Protein AF-A0A3S5B7K8-F1 (afdb_monomer_lite)

Foldseek 3Di:
DKWWFFKFAPQDQDPPDPDDPVPDPPCRQFWFKKKKKFFADPNDTDDIDIFDTHTRDRMDGGRDMDDDPDDCVRIDIWMWTDGPNDIDTDDDDRPDRPIDDD

pLDDT: mean 72.7, std 16.05, range [41.94, 91.38]

Secondary structure (DSSP, 8-state):
-EEEEEE--SPPP---SSS--TT-TT-----EEEEEEEEEETTEEEEEEEPPPPPS-SS-EEEEEEE-SS-GGGEEEEEEEEETTEEEE--S--TT--EEE-

Sequence (102 aa):
MTINILEAKNLKKMDVGGLSVMSSPSFFPILDPYVKLSLMLNGKRIKKKKTTIKKCTLNPYYNESFAFEVPFEQIQVGLVYSHYGHFTKSANTCLYIYIILC

Radius of gyration: 14.92 Å; chains: 1; bounding box: 42×22×36 Å

Organism: NCBI:txid117903

Structure (mmCIF, N/CA/C/O backbone):
data_AF-A0A3S5B7K8-F1
#
_entry.id   AF-A0A3S5B7K8-F1
#
loop_
_atom_site.group_PDB
_atom_site.id
_atom_site.type_symbol
_atom_site.label_atom_id
_atom_site.label_alt_id
_atom_site.label_comp_id
_atom_site.label_asym_id
_atom_site.label_entity_id
_atom_site.label_seq_id
_atom_site.pdbx_PDB_ins_code
_atom_site.Cartn_x
_atom_site.Cartn_y
_atom_site.Cartn_z
_atom_site.occupancy
_atom_site.B_iso_or_equiv
_atom_site.auth_seq_id
_atom_site.auth_comp_id
_atom_site.auth_asym_id
_atom_site.auth_atom_id
_atom_site.pdbx_PDB_model_num
ATOM 1 N N . MET A 1 1 ? -15.900 -1.902 5.581 1.00 82.38 1 MET A N 1
ATOM 2 C CA . MET A 1 1 ? -15.473 -1.146 4.388 1.00 82.38 1 MET A CA 1
ATOM 3 C C . MET A 1 1 ? -14.311 -1.867 3.729 1.00 82.38 1 MET A C 1
ATOM 5 O O . MET A 1 1 ? -13.374 -2.256 4.428 1.00 82.38 1 MET A O 1
ATOM 9 N N . THR A 1 2 ? -14.357 -2.060 2.415 1.00 84.75 2 THR A N 1
ATOM 10 C CA . THR A 1 2 ? -13.307 -2.780 1.682 1.00 84.75 2 THR A CA 1
ATOM 11 C C . THR A 1 2 ? -12.539 -1.825 0.776 1.00 84.75 2 THR A C 1
ATOM 13 O O . THR A 1 2 ? -13.135 -1.030 0.059 1.00 84.75 2 THR A O 1
ATOM 16 N N . ILE A 1 3 ? -11.207 -1.887 0.827 1.00 85.38 3 ILE A N 1
ATOM 17 C CA . ILE A 1 3 ? -10.307 -1.108 -0.030 1.00 85.38 3 ILE A CA 1
ATOM 18 C C . ILE A 1 3 ? -9.653 -2.060 -1.018 1.00 85.38 3 ILE A C 1
ATOM 20 O O . ILE A 1 3 ? -8.842 -2.901 -0.621 1.00 85.38 3 ILE A O 1
ATOM 24 N N . ASN A 1 4 ? -9.964 -1.892 -2.296 1.00 85.00 4 ASN A N 1
ATOM 25 C CA . ASN A 1 4 ? -9.323 -2.638 -3.372 1.00 85.00 4 ASN A CA 1
ATOM 26 C C . ASN A 1 4 ? -8.150 -1.827 -3.928 1.00 85.00 4 ASN A C 1
ATOM 28 O O . ASN A 1 4 ? -8.318 -0.670 -4.293 1.00 85.00 4 ASN A O 1
ATOM 32 N N . ILE A 1 5 ? -6.958 -2.418 -3.976 1.00 87.25 5 ILE A N 1
ATOM 33 C CA . ILE A 1 5 ? -5.755 -1.833 -4.568 1.00 87.25 5 ILE A CA 1
ATOM 34 C C . ILE A 1 5 ? -5.474 -2.577 -5.867 1.00 87.25 5 ILE A C 1
ATOM 36 O O . ILE A 1 5 ? -4.918 -3.673 -5.859 1.00 87.25 5 ILE A O 1
ATOM 40 N N . LEU A 1 6 ? -5.850 -1.969 -6.987 1.00 87.19 6 LEU A N 1
ATOM 41 C CA . LEU A 1 6 ? -5.653 -2.541 -8.319 1.00 87.19 6 LEU A CA 1
ATOM 42 C C . LEU A 1 6 ? -4.227 -2.335 -8.818 1.00 87.19 6 LEU A C 1
ATOM 44 O O . LEU A 1 6 ? -3.460 -3.285 -8.932 1.00 87.19 6 LEU A O 1
ATOM 48 N N . GLU A 1 7 ? -3.852 -1.091 -9.075 1.00 82.62 7 GLU A N 1
ATOM 49 C CA . GLU A 1 7 ? -2.563 -0.740 -9.657 1.00 82.62 7 GLU A CA 1
ATOM 50 C C . GLU A 1 7 ? -2.125 0.648 -9.208 1.00 82.62 7 GLU A C 1
ATOM 52 O O . GLU A 1 7 ? -2.932 1.440 -8.717 1.00 82.62 7 GLU A O 1
ATOM 57 N N . ALA A 1 8 ? -0.841 0.939 -9.390 1.00 78.56 8 ALA A N 1
ATOM 58 C CA . ALA A 1 8 ? -0.332 2.299 -9.355 1.00 78.56 8 ALA A CA 1
ATOM 59 C C . ALA A 1 8 ? 0.364 2.603 -10.683 1.00 78.56 8 ALA A C 1
ATOM 61 O O . ALA A 1 8 ? 1.131 1.786 -11.187 1.00 78.56 8 ALA A O 1
ATOM 62 N N . LYS A 1 9 ? 0.092 3.782 -11.241 1.00 74.06 9 LYS A N 1
ATOM 63 C CA . LYS A 1 9 ? 0.657 4.256 -12.509 1.00 74.06 9 LYS A CA 1
ATOM 64 C C . LYS A 1 9 ? 1.385 5.576 -12.308 1.00 74.06 9 LYS A C 1
ATOM 66 O O . LYS A 1 9 ? 1.080 6.314 -11.370 1.00 74.06 9 LYS A O 1
ATOM 71 N N . ASN A 1 10 ? 2.315 5.880 -13.213 1.00 66.12 10 ASN A N 1
ATOM 72 C CA . ASN A 1 10 ? 3.068 7.141 -13.228 1.00 66.12 10 ASN A CA 1
ATOM 73 C C . ASN A 1 10 ? 3.821 7.403 -11.916 1.00 66.12 10 ASN A C 1
ATOM 75 O O . ASN A 1 10 ? 3.833 8.517 -11.387 1.00 66.12 10 ASN A O 1
ATOM 79 N N . LEU A 1 11 ? 4.443 6.357 -11.372 1.00 68.69 11 LEU A N 1
ATOM 80 C CA . LEU A 1 11 ? 5.248 6.475 -10.169 1.00 68.69 11 LEU A CA 1
ATOM 81 C C . LEU A 1 11 ? 6.438 7.402 -10.425 1.00 68.69 11 LEU A C 1
ATOM 83 O O . LEU A 1 11 ? 7.255 7.153 -11.314 1.00 68.69 11 LEU A O 1
ATOM 87 N N . LYS A 1 12 ? 6.521 8.495 -9.655 1.00 62.91 12 LYS A N 1
ATOM 88 C CA . LYS A 1 12 ? 7.618 9.459 -9.771 1.00 62.91 12 LYS A CA 1
ATOM 89 C C . LYS A 1 12 ? 8.938 8.731 -9.525 1.00 62.91 12 LYS A C 1
ATOM 91 O O . LYS A 1 12 ? 9.115 8.114 -8.473 1.00 62.91 12 LYS A O 1
ATOM 96 N N . LYS A 1 13 ? 9.868 8.843 -10.479 1.00 56.88 13 LYS A N 1
ATOM 97 C CA . LYS A 1 13 ? 11.260 8.431 -10.283 1.00 56.88 13 LYS A CA 1
ATOM 98 C C . LYS A 1 13 ? 11.789 9.172 -9.064 1.00 56.88 13 LYS A C 1
ATOM 100 O O . LYS A 1 13 ? 11.718 10.397 -8.998 1.00 56.88 13 LYS A O 1
ATOM 105 N N . MET A 1 14 ? 12.213 8.419 -8.064 1.00 56.12 14 MET A N 1
ATOM 106 C CA . MET A 1 14 ? 12.724 9.005 -6.844 1.00 56.12 14 MET A CA 1
ATOM 107 C C . MET A 1 14 ? 14.219 9.215 -7.006 1.00 56.12 14 MET A C 1
ATOM 109 O O . MET A 1 14 ? 14.959 8.242 -7.140 1.00 56.12 14 MET A O 1
ATOM 113 N N . ASP A 1 15 ? 14.647 10.472 -6.985 1.00 52.44 15 ASP A N 1
ATOM 114 C CA . ASP A 1 15 ? 16.058 10.840 -6.926 1.00 52.44 15 ASP A CA 1
ATOM 115 C C . ASP A 1 15 ? 16.565 10.534 -5.506 1.00 52.44 15 ASP A C 1
ATOM 117 O O . ASP A 1 15 ? 16.600 11.392 -4.623 1.00 52.44 15 ASP A O 1
ATOM 121 N N . VAL A 1 16 ? 16.839 9.257 -5.221 1.00 50.56 16 VAL A N 1
ATOM 122 C CA . VAL A 1 16 ? 17.384 8.840 -3.924 1.00 50.56 16 VAL A CA 1
ATOM 123 C C . VAL A 1 16 ? 18.868 9.196 -3.904 1.00 50.56 16 VAL A C 1
ATOM 125 O O . VAL A 1 16 ? 19.714 8.407 -4.310 1.00 50.56 16 VAL A O 1
ATOM 128 N N . GLY A 1 17 ? 19.155 10.407 -3.428 1.00 50.47 17 GLY A N 1
ATOM 129 C CA . GLY A 1 17 ? 20.501 10.954 -3.279 1.00 50.47 17 GLY A CA 1
ATOM 130 C C . GLY A 1 17 ? 20.791 12.000 -4.349 1.00 50.47 17 GLY A C 1
ATOM 131 O O . GLY A 1 17 ? 20.786 11.699 -5.536 1.00 50.47 17 GLY A O 1
ATOM 132 N N . GLY A 1 18 ? 21.041 13.240 -3.928 1.00 45.88 18 GLY A N 1
ATOM 133 C CA . GLY A 1 18 ? 21.363 14.370 -4.801 1.00 45.88 18 GLY A CA 1
ATOM 134 C C . GLY A 1 18 ? 22.730 14.274 -5.486 1.00 45.88 18 GLY A C 1
ATOM 135 O O . GLY A 1 18 ? 23.504 15.220 -5.415 1.00 45.88 18 GLY A O 1
ATOM 136 N N . LEU A 1 19 ? 23.039 13.164 -6.155 1.00 41.94 19 LEU A N 1
ATOM 137 C CA . LEU A 1 19 ? 24.222 13.023 -6.993 1.00 41.94 19 LEU A CA 1
ATOM 138 C C . LEU A 1 19 ? 23.858 12.233 -8.255 1.00 41.94 19 LEU A C 1
ATOM 140 O O . LEU A 1 19 ? 23.726 11.015 -8.234 1.00 41.94 19 LEU A O 1
ATOM 144 N N . SER A 1 20 ? 23.652 12.959 -9.353 1.00 44.09 20 SER A N 1
ATOM 145 C CA . SER A 1 20 ? 24.204 12.615 -10.672 1.00 44.09 20 SER A CA 1
ATOM 146 C C . SER A 1 20 ? 24.282 11.125 -11.077 1.00 44.09 20 SER A C 1
ATOM 148 O O . SER A 1 20 ? 25.316 10.682 -11.565 1.00 44.09 20 SER A O 1
ATOM 150 N N . VAL A 1 21 ? 23.205 10.347 -10.944 1.00 48.44 21 VAL A N 1
ATOM 151 C CA . VAL A 1 21 ? 23.054 9.042 -11.637 1.00 48.44 21 VAL A CA 1
ATOM 152 C C . VAL A 1 21 ? 22.213 9.152 -12.912 1.00 48.44 21 VAL A C 1
ATOM 154 O O . VAL A 1 21 ? 21.982 8.168 -13.607 1.00 48.44 21 VAL A O 1
ATOM 157 N N . MET A 1 22 ? 21.815 10.374 -13.283 1.00 46.12 22 MET A N 1
ATOM 158 C CA . MET A 1 22 ? 21.098 10.667 -14.529 1.00 46.12 22 MET A CA 1
ATOM 159 C C . MET A 1 22 ? 21.927 10.447 -15.811 1.00 46.12 22 MET A C 1
ATOM 161 O O . MET A 1 22 ? 21.377 10.576 -16.900 1.00 46.12 22 MET A O 1
ATOM 165 N N . SER A 1 23 ? 23.215 10.102 -15.723 1.00 47.00 23 SER A N 1
ATOM 166 C CA . SER A 1 23 ? 24.093 9.922 -16.890 1.00 47.00 23 SER A CA 1
ATOM 167 C C . SER A 1 23 ? 24.262 8.474 -17.372 1.00 47.00 23 SER A C 1
ATOM 169 O O . SER A 1 23 ? 24.820 8.283 -18.450 1.00 47.00 23 SER A O 1
ATOM 171 N N . SER A 1 24 ? 23.756 7.461 -16.654 1.00 45.81 24 SER A N 1
ATOM 172 C CA . SER A 1 24 ? 23.937 6.050 -17.041 1.00 45.81 24 SER A CA 1
ATOM 173 C C . SER A 1 24 ? 22.597 5.307 -17.168 1.00 45.81 24 SER A C 1
ATOM 175 O O . SER A 1 24 ? 21.984 4.970 -16.154 1.00 45.81 24 SER A O 1
ATOM 177 N N . PRO A 1 25 ? 22.143 4.973 -18.395 1.00 51.56 25 PRO A N 1
ATOM 178 C CA . PRO A 1 25 ? 20.897 4.232 -18.651 1.00 51.56 25 PRO A CA 1
ATOM 179 C C . PRO A 1 25 ? 20.857 2.814 -18.054 1.00 51.56 25 PRO A C 1
ATOM 181 O O . PRO A 1 25 ? 19.808 2.176 -18.042 1.00 51.56 25 PRO A O 1
ATOM 184 N N . SER A 1 26 ? 21.997 2.308 -17.579 1.00 48.50 26 SER A N 1
ATOM 185 C CA . SER A 1 26 ? 22.202 0.944 -17.089 1.00 48.50 26 SER A CA 1
ATOM 186 C C . SER A 1 26 ? 21.970 0.758 -15.585 1.00 48.50 26 SER A C 1
ATOM 188 O O . SER A 1 26 ? 21.961 -0.380 -15.122 1.00 48.50 26 SER A O 1
ATOM 190 N N . PHE A 1 27 ? 21.743 1.831 -14.820 1.00 51.06 27 PHE A N 1
ATOM 191 C CA . PHE A 1 27 ? 21.435 1.746 -13.387 1.00 51.06 27 PHE A CA 1
ATOM 192 C C . PHE A 1 27 ? 20.175 2.546 -13.059 1.00 51.06 27 PHE A C 1
ATOM 194 O O . PHE A 1 27 ? 20.174 3.494 -12.278 1.00 51.06 27 PHE A O 1
ATOM 201 N N . PHE A 1 28 ? 19.068 2.180 -13.704 1.00 54.38 28 PHE A N 1
ATOM 202 C CA . PHE A 1 28 ? 17.757 2.612 -13.244 1.00 54.38 28 PHE A CA 1
ATOM 203 C C . PHE A 1 28 ? 17.568 2.059 -11.822 1.00 54.38 28 PHE A C 1
ATOM 205 O O . PHE A 1 28 ? 17.615 0.837 -11.677 1.00 54.38 28 PHE A O 1
ATOM 212 N N . PRO A 1 29 ? 17.405 2.884 -10.767 1.00 57.16 29 PRO A N 1
ATOM 213 C CA . PRO A 1 29 ? 17.209 2.357 -9.425 1.00 57.16 29 PRO A CA 1
ATOM 214 C C . PRO A 1 29 ? 15.956 1.488 -9.455 1.00 57.16 29 PRO A C 1
ATOM 216 O O . PRO A 1 29 ? 14.846 1.959 -9.716 1.00 57.16 29 PRO A O 1
ATOM 219 N N . ILE A 1 30 ? 16.166 0.191 -9.258 1.00 62.06 30 ILE A N 1
ATOM 220 C CA . ILE A 1 30 ? 15.126 -0.822 -9.168 1.00 62.06 30 ILE A CA 1
ATOM 221 C C . ILE A 1 30 ? 14.403 -0.547 -7.853 1.00 62.06 30 ILE A C 1
ATOM 223 O O . ILE A 1 30 ? 14.760 -1.052 -6.793 1.00 62.06 30 ILE A O 1
ATOM 227 N N . LEU A 1 31 ? 13.449 0.377 -7.895 1.00 70.94 31 LEU A N 1
ATOM 228 C CA . LEU A 1 31 ? 12.574 0.622 -6.769 1.00 70.94 31 LEU A CA 1
ATOM 229 C C . LEU A 1 31 ? 11.571 -0.524 -6.724 1.00 70.94 31 LEU A C 1
ATOM 231 O O . LEU A 1 31 ? 10.952 -0.856 -7.736 1.00 70.94 31 LEU A O 1
ATOM 235 N N . ASP A 1 32 ? 11.409 -1.095 -5.539 1.00 83.50 32 ASP A N 1
ATOM 236 C CA . ASP A 1 32 ? 10.423 -2.128 -5.274 1.00 83.50 32 ASP A CA 1
ATOM 237 C C . ASP A 1 32 ? 9.191 -1.468 -4.623 1.00 83.50 32 ASP A C 1
ATOM 239 O O . ASP A 1 32 ? 9.166 -1.284 -3.396 1.00 83.50 32 ASP A O 1
ATOM 243 N N . PRO A 1 33 ? 8.190 -1.009 -5.403 1.00 84.44 33 PRO A N 1
ATOM 244 C CA . PRO A 1 33 ? 7.005 -0.366 -4.852 1.00 84.44 33 PRO A CA 1
ATOM 245 C C . PRO A 1 33 ? 6.082 -1.342 -4.116 1.00 84.44 33 PRO A C 1
ATOM 247 O O . PRO A 1 33 ? 5.878 -2.497 -4.508 1.00 84.44 33 PRO A O 1
ATOM 250 N N . TYR A 1 34 ? 5.459 -0.820 -3.062 1.00 87.12 34 TYR A N 1
ATOM 251 C CA . TYR A 1 34 ? 4.298 -1.409 -2.409 1.00 87.12 34 TYR A CA 1
ATOM 252 C C . TYR A 1 34 ? 3.414 -0.321 -1.797 1.00 87.12 34 TYR A C 1
ATOM 254 O O . TYR A 1 34 ? 3.879 0.742 -1.375 1.00 87.12 34 TYR A O 1
ATOM 262 N N . VAL A 1 35 ? 2.115 -0.588 -1.699 1.00 87.38 35 VAL A N 1
ATOM 263 C CA . VAL A 1 35 ? 1.184 0.311 -1.016 1.00 87.38 35 VAL A CA 1
ATOM 264 C C . VAL A 1 35 ? 1.083 -0.098 0.445 1.00 87.38 35 VAL A C 1
ATOM 266 O O . VAL A 1 35 ? 0.912 -1.272 0.779 1.00 87.38 35 VAL A O 1
ATOM 269 N N . LYS A 1 36 ? 1.187 0.883 1.339 1.00 87.50 36 LYS A N 1
ATOM 270 C CA . LYS A 1 36 ? 1.002 0.712 2.775 1.00 87.50 36 LYS A CA 1
ATOM 271 C C . LYS A 1 36 ? -0.296 1.377 3.211 1.00 87.50 36 LYS A C 1
ATOM 273 O O . LYS A 1 36 ? -0.473 2.582 3.063 1.00 87.50 36 LYS A O 1
ATOM 278 N N . LEU A 1 37 ? -1.154 0.584 3.835 1.00 88.44 37 LEU A N 1
ATOM 279 C CA . LEU A 1 37 ? -2.391 1.003 4.478 1.00 88.44 37 LEU A CA 1
ATOM 280 C C . LEU A 1 37 ? -2.140 1.082 5.986 1.00 88.44 37 LEU A C 1
ATOM 282 O O . LEU A 1 37 ? -1.760 0.090 6.614 1.00 88.44 37 LEU A O 1
ATOM 286 N N . SER A 1 38 ? -2.316 2.256 6.578 1.00 88.88 38 SER A N 1
ATOM 287 C CA . SER A 1 38 ? -2.138 2.483 8.013 1.00 88.88 38 SER A CA 1
ATOM 288 C C . SER A 1 38 ? -3.453 2.937 8.628 1.00 88.88 38 SER A C 1
ATOM 290 O O . SER A 1 38 ? -3.937 4.016 8.318 1.00 88.88 38 SER A O 1
ATOM 292 N N . LEU A 1 39 ? -4.005 2.123 9.520 1.00 88.44 39 LEU A N 1
ATOM 293 C CA . LEU A 1 39 ? -5.163 2.486 10.323 1.00 88.44 39 LEU A CA 1
ATOM 294 C C . LEU A 1 39 ? -4.731 3.441 11.439 1.00 88.44 39 LEU A C 1
ATOM 296 O O . LEU A 1 39 ? -3.855 3.097 12.240 1.00 88.44 39 LEU A O 1
ATOM 300 N N . MET A 1 40 ? -5.362 4.605 11.484 1.00 88.06 40 MET A N 1
ATOM 301 C CA . MET A 1 40 ? -5.162 5.686 12.436 1.00 88.06 40 MET A CA 1
ATOM 302 C C . MET A 1 40 ? -6.442 5.858 13.263 1.00 88.06 40 MET A C 1
ATOM 304 O O . MET A 1 40 ? -7.490 6.174 12.718 1.00 88.06 40 MET A O 1
ATOM 308 N N . LEU A 1 41 ? -6.355 5.682 14.580 1.00 86.19 41 LEU A N 1
ATOM 309 C CA . LEU A 1 41 ? -7.451 5.934 15.517 1.00 86.19 41 LEU A CA 1
ATOM 310 C C . LEU A 1 41 ? -6.953 6.911 16.580 1.00 86.19 41 LEU A C 1
ATOM 312 O O . LEU A 1 41 ? -5.905 6.679 17.184 1.00 86.19 41 LEU A O 1
ATOM 316 N N . ASN A 1 42 ? -7.673 8.011 16.797 1.00 87.12 42 ASN A N 1
ATOM 317 C CA . ASN A 1 42 ? -7.320 9.043 17.784 1.00 87.12 42 ASN A CA 1
ATOM 318 C C . ASN A 1 42 ? -5.863 9.534 17.640 1.00 87.12 42 ASN A C 1
ATOM 320 O O . ASN A 1 42 ? -5.122 9.643 18.616 1.00 87.12 42 ASN A O 1
ATOM 324 N N . GLY A 1 43 ? -5.408 9.733 16.398 1.00 83.56 43 GLY A N 1
ATOM 325 C CA . GLY A 1 43 ? -4.035 10.154 16.087 1.00 83.56 43 GLY A CA 1
ATOM 326 C C . GLY A 1 43 ? -2.957 9.075 16.274 1.00 83.56 43 GLY A C 1
ATOM 327 O O . GLY A 1 43 ? -1.796 9.309 15.942 1.00 83.56 43 GLY A O 1
ATOM 328 N N . LYS A 1 44 ? -3.309 7.8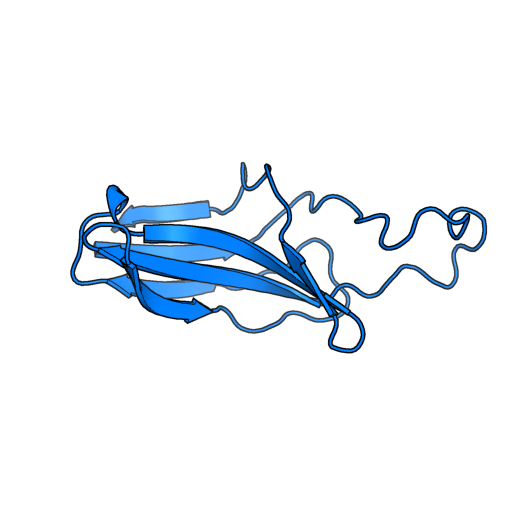73 16.746 1.00 87.75 44 LYS A N 1
ATOM 329 C CA . LYS A 1 44 ? -2.381 6.748 16.920 1.00 87.75 44 LYS A CA 1
ATOM 330 C C . LYS A 1 44 ? -2.539 5.726 15.802 1.00 87.75 44 LYS A C 1
ATOM 332 O O . LYS A 1 44 ? -3.644 5.366 15.411 1.00 87.75 44 LYS A O 1
ATOM 337 N N . ARG A 1 45 ? -1.414 5.205 15.307 1.00 87.06 45 ARG A N 1
ATOM 338 C CA . ARG A 1 45 ? -1.4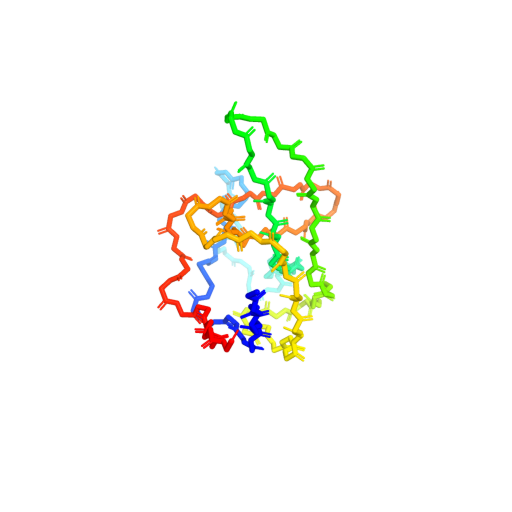19 4.111 14.329 1.00 87.06 45 ARG A CA 1
ATOM 339 C C . ARG A 1 45 ? -1.700 2.787 15.038 1.00 87.06 45 ARG A C 1
ATOM 341 O O . ARG A 1 45 ? -0.866 2.336 15.816 1.00 87.06 45 ARG A O 1
ATOM 348 N N . ILE A 1 46 ? -2.824 2.149 14.721 1.00 89.69 46 ILE A N 1
ATOM 349 C CA . ILE A 1 46 ? -3.275 0.909 15.374 1.00 89.69 46 ILE A CA 1
ATOM 350 C C . ILE A 1 46 ? -2.908 -0.330 14.557 1.00 89.69 46 ILE A C 1
ATOM 352 O O . ILE A 1 46 ? -2.456 -1.335 15.099 1.00 89.69 46 ILE A O 1
ATOM 356 N N . LYS A 1 47 ? -3.072 -0.271 13.231 1.00 88.38 47 LYS A N 1
ATOM 357 C CA . LYS A 1 47 ? -2.850 -1.425 12.349 1.00 88.38 47 LYS A CA 1
ATOM 358 C C . LYS A 1 47 ? -2.146 -1.001 11.071 1.00 88.38 47 LYS A C 1
ATOM 360 O O . LYS A 1 47 ? -2.350 0.101 10.568 1.00 88.38 47 LYS A O 1
ATOM 365 N N . LYS A 1 48 ? -1.312 -1.888 10.534 1.00 89.94 48 LYS A N 1
ATOM 366 C CA . LYS A 1 48 ? -0.680 -1.729 9.222 1.00 89.94 48 LYS A CA 1
ATOM 367 C C . LYS A 1 48 ? -1.006 -2.940 8.359 1.00 89.94 48 LYS A C 1
ATOM 369 O O . LYS A 1 48 ? -0.858 -4.071 8.813 1.00 89.94 48 LYS A O 1
ATOM 374 N N . LYS A 1 49 ? -1.418 -2.693 7.123 1.00 91.38 49 LYS A N 1
ATOM 375 C CA . LYS A 1 49 ? -1.472 -3.684 6.048 1.00 91.38 49 LYS A CA 1
ATOM 376 C C . LYS A 1 49 ? -0.614 -3.162 4.896 1.00 91.38 49 LYS A C 1
ATOM 378 O O . LYS A 1 49 ? -0.405 -1.954 4.773 1.00 91.38 49 LYS A O 1
ATOM 383 N N . LYS A 1 50 ? -0.043 -4.056 4.104 1.00 90.88 50 LYS A N 1
ATOM 384 C CA . LYS A 1 50 ? 0.738 -3.690 2.923 1.00 90.88 50 LYS A CA 1
ATOM 385 C C . LYS A 1 50 ? 0.409 -4.649 1.798 1.00 90.88 50 LYS A C 1
ATOM 387 O O . LYS A 1 50 ? 0.088 -5.800 2.087 1.00 90.88 50 LYS A O 1
ATOM 392 N N . THR A 1 51 ? 0.523 -4.171 0.570 1.00 90.44 51 THR A N 1
ATOM 393 C CA . THR A 1 51 ? 0.460 -5.042 -0.597 1.00 90.44 51 THR A CA 1
ATOM 394 C C . THR A 1 51 ? 1.714 -5.897 -0.709 1.00 90.44 51 THR A C 1
ATOM 396 O O . THR A 1 51 ? 2.736 -5.648 -0.050 1.00 90.44 51 THR A O 1
ATOM 399 N N . THR A 1 52 ? 1.657 -6.875 -1.603 1.00 90.69 52 THR A N 1
ATOM 400 C CA . THR A 1 52 ? 2.848 -7.543 -2.116 1.00 90.69 52 THR A CA 1
ATOM 401 C C . THR A 1 52 ? 3.799 -6.510 -2.713 1.00 90.69 52 THR A C 1
ATOM 403 O O . THR A 1 52 ? 3.381 -5.554 -3.369 1.00 90.69 52 THR A O 1
ATOM 406 N N . ILE A 1 53 ? 5.092 -6.709 -2.483 1.00 88.19 53 ILE A N 1
ATOM 407 C CA . ILE A 1 53 ? 6.145 -5.887 -3.070 1.00 88.19 53 ILE A CA 1
ATOM 408 C C . ILE A 1 53 ? 6.338 -6.337 -4.518 1.00 88.19 53 ILE A C 1
ATOM 410 O O . ILE A 1 53 ? 6.600 -7.515 -4.771 1.00 88.19 53 ILE A O 1
ATOM 414 N N . LYS A 1 54 ? 6.195 -5.415 -5.471 1.00 86.44 54 LYS A N 1
ATOM 415 C CA . LYS A 1 54 ? 6.426 -5.693 -6.893 1.00 86.44 54 LYS A CA 1
ATOM 416 C C . LYS A 1 54 ? 7.817 -5.195 -7.250 1.00 86.44 54 LYS A C 1
ATOM 418 O O . LYS A 1 54 ? 8.117 -4.033 -7.020 1.00 86.44 54 LYS A O 1
ATOM 423 N N . LYS A 1 55 ? 8.666 -6.079 -7.771 1.00 82.12 55 LYS A N 1
ATOM 424 C CA . LYS A 1 55 ? 10.065 -5.753 -8.064 1.00 82.12 55 LYS A CA 1
ATOM 425 C C . LYS A 1 55 ? 10.223 -5.126 -9.443 1.00 82.12 55 LYS A C 1
ATOM 427 O O . LYS A 1 55 ? 9.474 -5.476 -10.354 1.00 82.12 55 LYS A O 1
ATOM 432 N N . CYS A 1 56 ? 11.210 -4.246 -9.597 1.00 76.50 56 CYS A N 1
ATOM 433 C CA . CYS A 1 56 ? 11.639 -3.706 -10.897 1.00 76.50 56 CYS A CA 1
ATOM 434 C C . CYS A 1 56 ? 10.522 -3.078 -11.751 1.00 76.50 56 CYS A C 1
ATOM 436 O O . CYS A 1 56 ? 10.566 -3.176 -12.976 1.00 76.50 56 CYS A O 1
ATOM 438 N N . THR A 1 57 ? 9.512 -2.444 -11.145 1.00 76.81 57 THR A N 1
ATOM 439 C CA . THR A 1 57 ? 8.392 -1.873 -11.908 1.00 76.81 57 THR A CA 1
ATOM 440 C C . THR A 1 57 ? 7.990 -0.485 -11.425 1.00 76.81 57 THR A C 1
ATOM 442 O O . THR A 1 57 ? 7.878 -0.223 -10.232 1.00 76.81 57 THR A O 1
ATOM 445 N N . LEU A 1 58 ? 7.731 0.407 -12.381 1.00 74.19 58 LEU A N 1
ATOM 446 C CA . LEU A 1 58 ? 7.129 1.723 -12.145 1.00 74.19 58 LEU A CA 1
ATOM 447 C C . LEU A 1 58 ? 5.605 1.710 -12.291 1.00 74.19 58 LEU A C 1
ATOM 449 O O . LEU A 1 58 ? 4.965 2.719 -12.017 1.00 74.19 58 LEU A O 1
ATOM 453 N N . ASN A 1 59 ? 5.030 0.593 -12.738 1.00 79.19 59 ASN A N 1
ATOM 454 C CA . ASN A 1 59 ? 3.591 0.418 -12.906 1.00 79.19 59 ASN A CA 1
ATOM 455 C C . ASN A 1 59 ? 3.164 -0.893 -12.229 1.00 79.19 59 ASN A C 1
ATOM 457 O O . ASN A 1 59 ? 2.855 -1.876 -12.908 1.00 79.19 59 ASN A O 1
ATOM 461 N N . PRO A 1 60 ? 3.254 -0.982 -10.891 1.00 84.50 60 PRO A N 1
ATOM 462 C CA . PRO A 1 60 ? 2.907 -2.199 -10.178 1.00 84.50 60 PRO A CA 1
ATOM 463 C C . PRO A 1 60 ? 1.402 -2.478 -10.250 1.00 84.50 60 PRO A C 1
ATOM 465 O O . PRO A 1 60 ? 0.580 -1.640 -9.877 1.00 84.50 60 PRO A O 1
ATOM 468 N N . TYR A 1 61 ? 1.064 -3.700 -10.662 1.00 87.88 61 TYR A N 1
ATOM 469 C CA . TYR A 1 61 ? -0.281 -4.267 -10.580 1.00 87.88 61 TYR A CA 1
ATOM 470 C C . TYR A 1 61 ? -0.372 -5.184 -9.353 1.00 87.88 61 TYR A C 1
ATOM 472 O O . TYR A 1 61 ? 0.362 -6.175 -9.247 1.00 87.88 61 TYR A O 1
ATOM 480 N N . TYR A 1 62 ? -1.232 -4.825 -8.402 1.00 88.81 62 TYR A N 1
ATOM 481 C CA . TYR A 1 62 ? -1.433 -5.532 -7.137 1.00 88.81 62 TYR A CA 1
ATOM 482 C C . TYR A 1 62 ? -2.674 -6.424 -7.191 1.00 88.81 62 TYR A C 1
ATOM 484 O O . TYR A 1 62 ? -2.546 -7.623 -6.968 1.00 88.81 62 TYR A O 1
ATOM 492 N N . ASN A 1 63 ? -3.834 -5.854 -7.533 1.00 89.50 63 ASN A N 1
ATOM 493 C CA . ASN A 1 63 ? -5.150 -6.498 -7.455 1.00 89.50 63 ASN A CA 1
ATOM 494 C C . ASN A 1 63 ? -5.416 -7.165 -6.092 1.00 89.50 63 ASN A C 1
ATOM 496 O O . ASN A 1 63 ? -5.817 -8.323 -6.001 1.00 89.50 63 ASN A O 1
ATOM 500 N N . GLU A 1 64 ? -5.143 -6.430 -5.014 1.00 89.81 64 GLU A N 1
ATOM 501 C CA . GLU A 1 64 ? -5.265 -6.910 -3.638 1.00 89.81 64 GLU A CA 1
ATOM 502 C C . GLU A 1 64 ? -6.375 -6.165 -2.900 1.00 89.81 64 GLU A C 1
ATOM 504 O O . GLU A 1 64 ? -6.476 -4.943 -2.980 1.00 89.81 64 GLU A O 1
ATOM 509 N N . SER A 1 65 ? -7.192 -6.898 -2.145 1.00 88.69 65 SER A N 1
ATOM 510 C CA . SER A 1 65 ? -8.341 -6.346 -1.422 1.00 88.69 65 SER A CA 1
ATOM 511 C C . SER A 1 65 ? -8.112 -6.394 0.085 1.00 88.69 65 SER A C 1
ATOM 513 O O . SER A 1 65 ? -7.686 -7.411 0.637 1.00 88.69 65 SER A O 1
ATOM 515 N N . PHE A 1 66 ? -8.420 -5.300 0.777 1.00 89.00 66 PHE A N 1
ATOM 516 C CA . PHE A 1 66 ? -8.231 -5.176 2.216 1.00 89.00 66 PHE A CA 1
ATOM 517 C C . PHE A 1 66 ? -9.516 -4.719 2.900 1.00 89.00 66 PHE A C 1
ATOM 519 O O . PHE A 1 66 ? -9.921 -3.564 2.788 1.00 89.00 66 PHE A O 1
ATOM 526 N N . ALA A 1 67 ? -10.113 -5.612 3.686 1.00 87.69 67 ALA A N 1
ATOM 527 C CA . ALA A 1 67 ? -11.239 -5.272 4.547 1.00 87.69 67 ALA A CA 1
ATOM 528 C C . ALA A 1 67 ? -10.776 -4.529 5.813 1.00 87.69 67 ALA A C 1
ATOM 530 O O . ALA A 1 67 ? -9.792 -4.923 6.462 1.00 87.69 67 ALA A O 1
ATOM 531 N N . PHE A 1 68 ? -11.500 -3.470 6.169 1.00 85.25 68 PHE A N 1
ATOM 532 C CA . PHE A 1 68 ? -11.356 -2.709 7.404 1.00 85.25 68 PHE A CA 1
ATOM 533 C C . PHE A 1 68 ? -12.724 -2.505 8.064 1.00 85.25 68 PHE A C 1
ATOM 535 O O . PHE A 1 68 ? -13.715 -2.183 7.407 1.00 85.25 68 PHE A O 1
ATOM 542 N N . GLU A 1 69 ? -12.759 -2.655 9.384 1.00 87.31 69 GLU A N 1
ATOM 543 C CA . GLU A 1 69 ? -13.942 -2.432 10.229 1.00 87.31 69 GLU A CA 1
ATOM 544 C C . GLU A 1 69 ? -14.033 -0.968 10.696 1.00 87.31 69 GLU A C 1
ATOM 546 O O . GLU A 1 69 ? -14.432 -0.681 11.817 1.00 87.31 69 GLU A O 1
ATOM 551 N N . VAL A 1 70 ? -13.593 -0.026 9.859 1.00 85.69 70 VAL A N 1
ATOM 552 C CA . VAL A 1 70 ? -13.572 1.411 10.170 1.00 85.69 70 VAL A CA 1
ATOM 553 C C . VAL A 1 70 ? -13.877 2.254 8.921 1.00 85.69 70 VAL A C 1
ATOM 555 O O . VAL A 1 70 ? -13.740 1.740 7.803 1.00 85.69 70 VAL A O 1
ATOM 558 N N . PRO A 1 71 ? -14.244 3.540 9.080 1.00 84.94 71 PRO A N 1
ATOM 559 C CA . PRO A 1 71 ? -14.384 4.490 7.973 1.00 84.94 71 PRO A CA 1
ATOM 560 C C . PRO A 1 71 ? -13.057 4.808 7.263 1.00 84.94 71 PRO A C 1
ATOM 562 O O . PRO A 1 71 ? -11.979 4.695 7.851 1.00 84.94 71 PRO A O 1
ATOM 565 N N . PHE A 1 72 ? -13.128 5.262 6.004 1.00 81.38 72 PHE A N 1
ATOM 566 C CA . PHE A 1 72 ? -11.948 5.590 5.181 1.00 81.38 72 PHE A CA 1
ATOM 567 C C . PHE A 1 72 ? -11.116 6.734 5.755 1.00 81.38 72 PHE A C 1
ATOM 569 O O . PHE A 1 72 ? -9.896 6.719 5.645 1.00 81.38 72 PHE A O 1
ATOM 576 N N . GLU A 1 73 ? -11.759 7.674 6.441 1.00 83.94 73 GLU A N 1
ATOM 577 C CA . GLU A 1 73 ? -11.120 8.818 7.103 1.00 83.94 73 GLU A CA 1
ATOM 578 C C . GLU A 1 73 ? -10.060 8.397 8.128 1.00 83.94 73 GLU A C 1
ATOM 580 O O . GLU A 1 73 ? -9.083 9.103 8.369 1.00 83.94 73 GLU A O 1
ATOM 585 N N . GLN A 1 74 ? -10.227 7.207 8.707 1.00 86.81 74 GLN A N 1
ATOM 586 C CA . GLN A 1 74 ? -9.295 6.632 9.669 1.00 86.81 74 GLN A CA 1
ATOM 587 C C . GLN A 1 74 ? -8.161 5.854 8.987 1.00 86.81 74 GLN A C 1
ATOM 589 O O . GLN A 1 74 ? -7.271 5.335 9.657 1.00 86.81 74 GLN A O 1
ATOM 594 N N . ILE A 1 75 ? -8.152 5.733 7.658 1.00 85.19 75 ILE A N 1
ATOM 595 C CA . ILE A 1 75 ? -7.186 4.922 6.917 1.00 85.19 75 ILE A CA 1
ATOM 596 C C . ILE A 1 75 ? -6.266 5.828 6.106 1.00 85.19 75 ILE A C 1
ATOM 598 O O . ILE A 1 75 ? -6.642 6.440 5.115 1.00 85.19 75 ILE A O 1
ATOM 602 N N . GLN A 1 76 ? -4.993 5.838 6.486 1.00 85.94 76 GLN A N 1
ATOM 603 C CA . GLN A 1 76 ? -3.945 6.505 5.733 1.00 85.94 76 GLN A CA 1
ATOM 604 C C . GLN A 1 76 ? -3.349 5.543 4.702 1.00 85.94 76 GLN A C 1
ATOM 606 O O . GLN A 1 76 ? -2.692 4.558 5.055 1.00 85.94 76 GLN A O 1
ATOM 611 N N . VAL A 1 77 ? -3.543 5.851 3.422 1.00 83.50 77 VAL A N 1
ATOM 612 C CA . VAL A 1 77 ? -2.937 5.125 2.300 1.00 83.50 77 VAL A CA 1
ATOM 613 C C . VAL A 1 77 ? -1.690 5.871 1.838 1.00 83.50 77 VAL A C 1
ATOM 615 O O . VAL A 1 77 ? -1.721 7.084 1.651 1.00 83.50 77 VAL A O 1
ATOM 618 N N . GLY A 1 78 ? -0.579 5.162 1.656 1.00 81.81 78 GLY A N 1
ATOM 619 C CA . GLY A 1 78 ? 0.644 5.758 1.127 1.00 81.81 78 GLY A CA 1
ATOM 620 C C . GLY A 1 78 ? 1.463 4.761 0.326 1.00 81.81 78 GLY A C 1
ATOM 621 O O . GLY A 1 78 ? 1.631 3.610 0.733 1.00 81.81 78 GLY A O 1
ATOM 622 N N . LEU A 1 79 ? 1.998 5.216 -0.802 1.00 81.25 79 LEU A N 1
ATOM 623 C CA . LEU A 1 79 ? 2.937 4.440 -1.592 1.00 81.25 79 LEU A CA 1
ATOM 624 C C . LEU A 1 79 ? 4.347 4.544 -1.007 1.00 81.25 79 LEU A C 1
ATOM 626 O O . LEU A 1 79 ? 4.861 5.635 -0.731 1.00 81.25 79 LEU A O 1
ATOM 630 N N . VAL A 1 80 ? 4.968 3.386 -0.825 1.00 80.69 80 VAL A N 1
ATOM 631 C CA . VAL A 1 80 ? 6.307 3.247 -0.264 1.00 80.69 80 VAL A CA 1
ATOM 632 C C . VAL A 1 80 ? 7.162 2.461 -1.243 1.00 80.69 80 VAL A C 1
ATOM 634 O O . VAL A 1 80 ? 6.694 1.524 -1.885 1.00 80.69 80 VAL A O 1
ATOM 637 N N . TYR A 1 81 ? 8.428 2.840 -1.330 1.00 77.56 81 TYR A N 1
ATOM 638 C CA . TYR A 1 81 ? 9.417 2.146 -2.135 1.00 77.56 81 TYR A CA 1
ATOM 639 C C . TYR A 1 81 ? 10.484 1.593 -1.199 1.00 77.56 81 TYR A C 1
ATOM 641 O O . TYR A 1 81 ? 10.865 2.246 -0.220 1.00 77.56 81 TYR A O 1
ATOM 649 N N . SER A 1 82 ? 10.948 0.380 -1.480 1.00 72.19 82 SER A N 1
ATO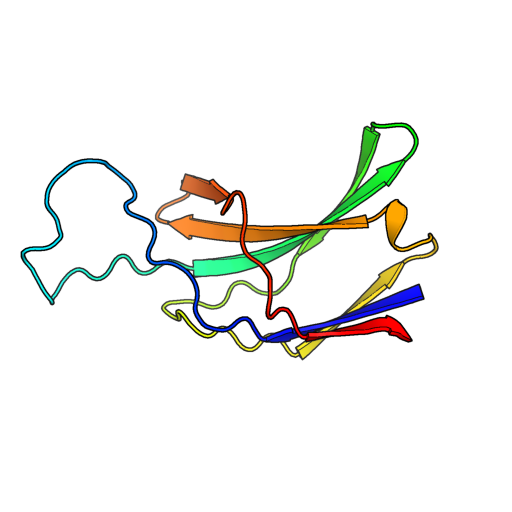M 650 C CA . SER A 1 82 ? 12.153 -0.164 -0.859 1.00 72.19 82 SER A CA 1
ATOM 651 C C . SER A 1 82 ? 13.289 -0.230 -1.872 1.00 72.19 82 SER A C 1
ATOM 653 O O . SER A 1 82 ? 13.080 -0.652 -3.007 1.00 72.19 82 SER A O 1
ATOM 655 N N . HIS A 1 83 ? 14.485 0.173 -1.446 1.00 70.25 83 HIS A N 1
ATOM 656 C CA . HIS A 1 83 ? 15.729 0.027 -2.201 1.00 70.25 83 HIS A CA 1
ATOM 657 C C . HIS A 1 83 ? 16.854 -0.324 -1.222 1.00 70.25 83 HIS A C 1
ATOM 659 O O . HIS A 1 83 ? 17.110 0.448 -0.302 1.00 70.25 83 HIS A O 1
ATOM 665 N N . TYR A 1 84 ? 17.476 -1.502 -1.362 1.00 58.44 84 TYR A N 1
ATOM 666 C CA . TYR A 1 84 ? 18.546 -1.992 -0.467 1.00 58.44 84 TYR A CA 1
ATOM 667 C C . TYR A 1 84 ? 18.249 -1.818 1.041 1.00 58.44 84 TYR A C 1
ATOM 669 O O . TYR A 1 84 ? 19.110 -1.438 1.826 1.00 58.44 84 TYR A O 1
ATOM 677 N N . GLY A 1 85 ? 17.001 -2.053 1.461 1.00 56.84 85 GLY A N 1
ATOM 678 C CA . GLY A 1 85 ? 16.584 -1.904 2.864 1.00 56.84 85 GLY A CA 1
ATOM 679 C C . GLY A 1 85 ? 16.299 -0.466 3.321 1.00 56.84 85 GLY A C 1
ATOM 680 O O . GLY A 1 85 ? 15.781 -0.279 4.422 1.00 56.84 85 GLY A O 1
ATOM 681 N N . HIS A 1 86 ? 16.544 0.545 2.484 1.00 56.12 86 HIS A N 1
ATOM 682 C CA . HIS A 1 86 ? 16.124 1.918 2.743 1.00 56.12 86 HIS A CA 1
ATOM 683 C C . HIS A 1 86 ? 14.669 2.121 2.293 1.00 56.12 86 HIS A C 1
ATOM 685 O O . HIS A 1 86 ? 14.303 1.816 1.153 1.00 56.12 86 HIS A O 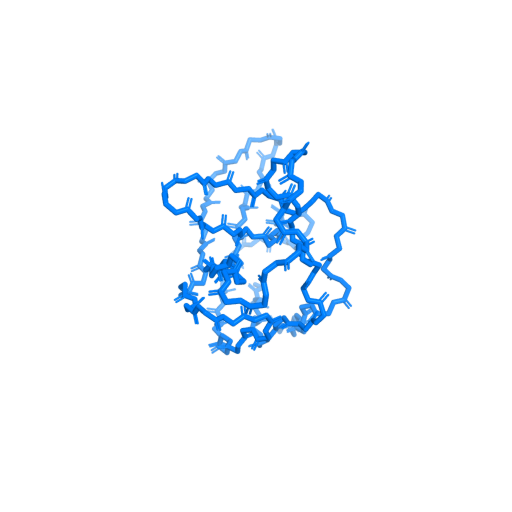1
ATOM 691 N N . PHE A 1 87 ? 13.823 2.616 3.202 1.00 58.81 87 PHE A N 1
ATOM 692 C CA . PHE A 1 87 ? 12.404 2.864 2.945 1.00 58.81 87 PHE A CA 1
ATOM 693 C C . PHE A 1 87 ? 12.166 4.345 2.705 1.00 58.81 87 PHE A C 1
ATOM 695 O O . PHE A 1 87 ? 12.327 5.166 3.608 1.00 58.81 87 PHE A O 1
ATOM 702 N N . THR A 1 88 ? 11.698 4.682 1.514 1.00 59.06 88 THR A N 1
ATOM 703 C CA . THR A 1 88 ? 11.343 6.052 1.164 1.00 59.06 88 THR A CA 1
ATOM 704 C C . THR A 1 88 ? 9.841 6.143 0.914 1.00 59.06 88 THR A C 1
ATOM 706 O O . THR A 1 88 ? 9.236 5.334 0.205 1.00 59.06 88 THR A O 1
ATOM 709 N N . LYS A 1 89 ? 9.198 7.118 1.561 1.00 58.25 89 LYS A N 1
ATOM 710 C CA . LYS A 1 89 ? 7.778 7.416 1.347 1.00 58.25 89 LYS A CA 1
ATOM 711 C C . LYS A 1 89 ? 7.680 8.470 0.255 1.00 58.25 89 LYS A C 1
ATOM 713 O O . LYS A 1 89 ? 8.314 9.515 0.378 1.00 58.25 89 LYS A O 1
ATOM 718 N N . SER A 1 90 ? 6.874 8.232 -0.776 1.00 58.91 90 SER A N 1
ATOM 719 C CA . SER A 1 90 ? 6.521 9.323 -1.686 1.00 58.91 90 SER A CA 1
ATOM 720 C C . SER A 1 90 ? 5.526 10.235 -0.980 1.00 58.91 90 SER A C 1
ATOM 722 O O . SER A 1 90 ? 4.479 9.780 -0.521 1.00 58.91 90 SER A O 1
ATOM 724 N N . ALA A 1 91 ? 5.902 11.505 -0.826 1.00 45.62 91 ALA A N 1
ATOM 725 C CA . ALA A 1 91 ? 5.218 12.419 0.075 1.00 45.62 91 ALA A CA 1
ATOM 726 C C . ALA A 1 91 ? 3.872 12.939 -0.449 1.00 45.62 91 ALA A C 1
ATOM 728 O O . ALA A 1 91 ? 3.092 13.376 0.379 1.00 45.62 91 ALA A O 1
ATOM 729 N N . ASN A 1 92 ? 3.561 12.914 -1.755 1.00 44.66 92 ASN A N 1
ATOM 730 C CA . ASN A 1 92 ? 2.429 13.724 -2.248 1.00 44.66 92 ASN A CA 1
ATOM 731 C C . ASN A 1 92 ? 1.738 13.283 -3.552 1.00 44.66 92 ASN A C 1
ATOM 733 O O . ASN A 1 92 ? 1.141 14.117 -4.228 1.00 44.66 92 ASN A O 1
ATOM 737 N N . THR A 1 93 ? 1.771 12.020 -3.986 1.00 42.78 93 THR A N 1
ATOM 738 C CA . THR A 1 93 ? 1.062 11.689 -5.245 1.00 42.78 93 THR A CA 1
ATOM 739 C C . THR A 1 93 ? 0.639 10.234 -5.312 1.00 42.78 93 THR A C 1
ATOM 741 O O . THR A 1 93 ? 1.417 9.353 -5.661 1.00 42.78 93 THR A O 1
ATOM 744 N N . CYS A 1 94 ? -0.619 9.972 -4.984 1.00 45.31 94 CYS A N 1
ATOM 745 C CA . CYS A 1 94 ? -1.306 8.735 -5.346 1.00 45.31 94 CYS A CA 1
ATOM 746 C C . CYS A 1 94 ? -2.648 9.103 -5.981 1.00 45.31 94 CYS A C 1
ATOM 748 O O . CYS A 1 94 ? -3.697 8.668 -5.532 1.00 45.31 94 CYS A O 1
ATOM 750 N N . LEU A 1 95 ? -2.596 9.935 -7.027 1.00 46.34 95 LEU A N 1
ATOM 751 C CA . LEU A 1 95 ? -3.757 10.328 -7.836 1.00 46.34 95 LEU A CA 1
ATOM 752 C C . LEU A 1 95 ? -4.344 9.165 -8.664 1.00 46.34 95 LEU A C 1
ATOM 754 O O . LEU A 1 95 ? -5.366 9.346 -9.309 1.00 46.34 95 LEU A O 1
ATOM 758 N N . TYR A 1 96 ? -3.727 7.976 -8.645 1.00 52.22 96 TYR A N 1
ATOM 759 C CA . TYR A 1 96 ? -4.121 6.842 -9.491 1.00 52.22 96 TYR A CA 1
ATOM 760 C C . TYR A 1 96 ? -4.010 5.479 -8.796 1.00 52.22 96 TYR A C 1
ATOM 762 O O . TYR A 1 96 ? -3.790 4.472 -9.465 1.00 52.22 96 TYR A O 1
ATOM 770 N N . ILE A 1 97 ? -4.126 5.414 -7.462 1.00 60.19 97 ILE A N 1
ATOM 771 C CA . ILE A 1 97 ? -4.498 4.128 -6.858 1.00 60.19 97 ILE A CA 1
ATOM 772 C C . ILE A 1 97 ? -5.994 3.998 -7.125 1.00 60.19 97 ILE A C 1
ATOM 774 O O . ILE A 1 97 ? -6.779 4.755 -6.558 1.00 60.19 97 ILE A O 1
ATOM 778 N N . TYR A 1 98 ? -6.381 3.088 -8.018 1.00 61.97 98 TYR A N 1
ATOM 779 C CA . TYR A 1 98 ? -7.788 2.764 -8.244 1.00 61.97 98 TYR A CA 1
ATOM 780 C C . TYR A 1 98 ? -8.331 2.078 -6.992 1.00 61.97 98 TYR A C 1
ATOM 782 O O . TYR A 1 98 ? -8.264 0.856 -6.862 1.00 61.97 98 TYR A O 1
ATOM 790 N N . ILE A 1 99 ? -8.797 2.897 -6.049 1.00 64.88 99 ILE A N 1
ATOM 791 C CA . ILE A 1 99 ? -9.463 2.462 -4.831 1.00 64.88 99 ILE A CA 1
ATOM 792 C C . ILE A 1 99 ? -10.939 2.308 -5.163 1.00 64.88 99 ILE A C 1
ATOM 794 O O . ILE A 1 99 ? -11.665 3.292 -5.276 1.00 64.88 99 ILE A O 1
ATOM 798 N N . ILE A 1 100 ? -11.380 1.065 -5.321 1.00 64.94 100 ILE A N 1
ATOM 799 C CA . ILE A 1 100 ? -12.808 0.754 -5.333 1.00 64.94 100 ILE A CA 1
ATOM 800 C C . ILE A 1 100 ? -13.217 0.565 -3.873 1.00 64.94 100 ILE A C 1
ATOM 802 O O . ILE A 1 100 ? -12.709 -0.341 -3.207 1.00 64.94 100 ILE A O 1
ATOM 806 N N . LEU A 1 101 ? -14.083 1.455 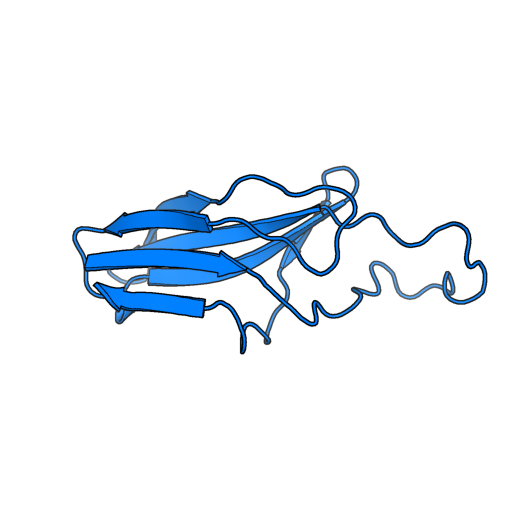-3.383 1.00 64.56 101 LEU A N 1
ATOM 807 C CA . LEU A 1 101 ? -14.748 1.322 -2.091 1.00 64.56 101 LEU A CA 1
ATOM 808 C C . LEU A 1 101 ? -16.027 0.507 -2.310 1.00 64.56 101 LEU A C 1
ATOM 810 O O . LEU A 1 101 ? -16.945 0.978 -2.978 1.00 64.56 101 LEU A O 1
ATOM 814 N N . CYS A 1 102 ? -16.056 -0.711 -1.770 1.00 59.72 102 CYS A N 1
ATOM 815 C CA . CYS A 1 102 ? -17.268 -1.523 -1.634 1.00 59.72 102 CYS A CA 1
ATOM 816 C C . CYS A 1 102 ? -17.633 -1.696 -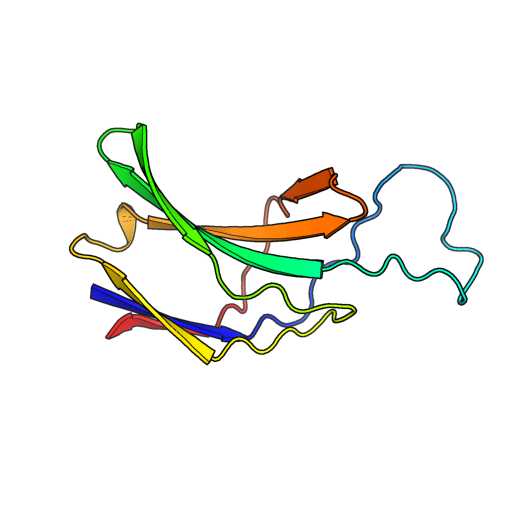0.156 1.00 59.72 102 CYS A C 1
ATOM 818 O O . CYS A 1 102 ? -16.713 -1.731 0.710 1.00 59.72 102 CYS A O 1
#

InterPro domains:
  IPR000008 C2 domain [PF00168] (2-75)
  IPR000008 C2 domain [PS50004] (1-102)
  IPR000008 C2 domain [SM00239] (1-102)
  IPR035892 C2 domain superfamily [G3DSA:2.60.40.150] (1-95)
  IPR035892 C2 domain superfamily [SSF49562] (2-75)